Protein AF-A0A147B7Q8-F1 (afdb_monomer_lite)

Organism: NCBI:txid360319

Radius of gyration: 16.39 Å; chains: 1; bounding box: 40×35×38 Å

Foldseek 3Di:
DLLQLLVVLVVDPPDDPVVSVVSNVVSCLVVLLVVLLVLLVVCLCCVPPVVDDDDDDDPVCQFSVLLSVLSVCVVNPLLCQEPVNVVVSCCVSHVVSCNPLCQQLPPHSPDDPVPDDPSHHCRVVSSLVNVVVVCVVCVVSHPDDNVSSVVVRVCSNVPPDPD

Sequence (163 aa):
DSLSKLIEASSDTGVSVDKWLSRLESSGWLSHIKDVLTCACFVAQCLDQDEASVLVHGSEGVDSTLQVCSLAQVILDPDCRTVRGFEALIEQEWLQAGHPFGTRCFHGAFSPASMRTRDQSASFLVFLDCVYQIHQQFSCSFEFSEQFLILLFEHSYASSFGT

Secondary structure (DSSP, 8-state):
-HHHHHHHHHH-TTS-HHHHHHHHHHHTHHHHHHHHHHHHHHHHHHHHTS--------SSSSSHHHHHHHHHHHHH-SGGGSHHHHHHHHIIIIIITT--HHHHTTT-TT--GGG--TT---HHHHHHHHHHHHHHH-GGG-SS-HHHHHHHHHHHHSTTS--

Structure (mmCIF, N/CA/C/O backbone):
data_AF-A0A147B7Q8-F1
#
_entry.id   AF-A0A147B7Q8-F1
#
loop_
_atom_site.group_PDB
_atom_site.id
_atom_site.type_symbol
_atom_site.label_atom_id
_atom_site.label_alt_id
_atom_site.label_comp_id
_atom_site.label_asym_id
_atom_site.label_entity_id
_atom_site.label_seq_id
_atom_site.pdbx_PDB_ins_code
_atom_site.Cartn_x
_atom_site.Cartn_y
_atom_site.Cartn_z
_atom_site.occupancy
_atom_site.B_iso_or_equiv
_atom_site.auth_seq_id
_atom_site.auth_comp_id
_atom_site.auth_asym_id
_atom_site.auth_atom_id
_atom_site.pdbx_PDB_model_num
ATOM 1 N N . ASP A 1 1 ? 1.081 -4.935 -16.314 1.00 81.75 1 ASP A N 1
ATOM 2 C CA . ASP A 1 1 ? 1.249 -3.891 -17.345 1.00 81.75 1 ASP A CA 1
ATOM 3 C C . ASP A 1 1 ? 1.669 -2.549 -16.745 1.00 81.75 1 ASP A C 1
ATOM 5 O O . ASP A 1 1 ? 2.747 -2.076 -17.071 1.00 81.75 1 ASP A O 1
ATOM 9 N N . SER A 1 2 ? 0.900 -1.972 -15.809 1.00 91.62 2 SER A N 1
ATOM 10 C CA . SER A 1 2 ? 1.234 -0.675 -15.182 1.00 91.62 2 SER A CA 1
ATOM 11 C C . SER A 1 2 ? 2.648 -0.613 -14.573 1.00 91.62 2 SER A C 1
ATOM 13 O O . SER A 1 2 ? 3.467 0.194 -15.012 1.00 91.62 2 SER A O 1
ATOM 15 N N . LEU A 1 3 ? 2.987 -1.540 -13.664 1.00 90.25 3 LEU A N 1
ATOM 16 C CA . LEU A 1 3 ? 4.331 -1.633 -13.067 1.00 90.25 3 LEU A CA 1
ATOM 17 C C . LEU A 1 3 ? 5.442 -1.760 -14.124 1.00 90.25 3 LEU A C 1
ATOM 19 O O . LEU A 1 3 ? 6.526 -1.214 -13.977 1.00 90.25 3 LEU A O 1
ATOM 23 N N . SER A 1 4 ? 5.173 -2.478 -15.214 1.00 89.00 4 SER A N 1
ATOM 24 C CA . SER A 1 4 ? 6.129 -2.702 -16.303 1.00 89.00 4 SER A CA 1
ATOM 25 C C . SER A 1 4 ? 6.501 -1.396 -17.000 1.00 89.00 4 SER A C 1
ATOM 27 O O . SER A 1 4 ? 7.681 -1.109 -17.177 1.00 89.00 4 SER A O 1
ATOM 29 N N . LYS A 1 5 ? 5.483 -0.599 -17.338 1.00 91.94 5 LYS A N 1
ATOM 30 C CA . LYS A 1 5 ? 5.637 0.726 -17.945 1.00 91.94 5 LYS A CA 1
ATOM 31 C C . LYS A 1 5 ? 6.318 1.702 -16.992 1.00 91.94 5 LYS A C 1
ATOM 33 O O . LYS A 1 5 ? 7.139 2.496 -17.433 1.00 91.94 5 LYS A O 1
ATOM 38 N N . LEU A 1 6 ? 6.008 1.619 -15.695 1.00 93.12 6 LEU A N 1
ATOM 39 C CA . LEU A 1 6 ? 6.678 2.425 -14.676 1.00 93.12 6 LEU A CA 1
ATOM 40 C C . LEU A 1 6 ? 8.176 2.101 -14.608 1.00 93.12 6 LEU A C 1
ATOM 42 O O . LEU A 1 6 ? 8.993 3.012 -14.665 1.00 93.12 6 LEU A O 1
ATOM 46 N N . ILE A 1 7 ? 8.545 0.818 -14.544 1.00 90.81 7 ILE A N 1
ATOM 47 C CA . ILE A 1 7 ? 9.954 0.390 -14.522 1.00 90.81 7 ILE A CA 1
ATOM 48 C C . ILE A 1 7 ? 10.686 0.867 -15.783 1.00 90.81 7 ILE A C 1
ATOM 50 O O . ILE A 1 7 ? 11.798 1.384 -15.686 1.00 90.81 7 ILE A O 1
ATOM 54 N N . GLU A 1 8 ? 10.069 0.732 -16.959 1.00 89.62 8 GLU A N 1
ATOM 55 C CA . GLU A 1 8 ? 10.637 1.219 -18.222 1.00 89.62 8 GLU A CA 1
ATOM 56 C C . GLU A 1 8 ? 10.839 2.742 -18.205 1.00 89.62 8 GLU A C 1
ATOM 58 O O . GLU A 1 8 ? 11.905 3.229 -18.580 1.00 89.62 8 GLU A O 1
ATOM 63 N N . ALA A 1 9 ? 9.850 3.497 -17.715 1.00 91.25 9 ALA A N 1
ATOM 64 C CA . ALA A 1 9 ? 9.939 4.947 -17.582 1.00 91.25 9 ALA A CA 1
ATOM 65 C C . ALA A 1 9 ? 11.061 5.376 -16.622 1.00 91.25 9 ALA A C 1
ATOM 67 O O . ALA A 1 9 ? 11.779 6.326 -16.926 1.00 91.25 9 ALA A O 1
ATOM 68 N N . SER A 1 10 ? 11.229 4.667 -15.503 1.00 89.88 10 SER A N 1
ATOM 69 C CA . SER A 1 10 ? 12.250 4.951 -14.487 1.00 89.88 10 SER A CA 1
ATOM 70 C C . SER A 1 10 ? 13.664 4.521 -14.890 1.00 89.88 10 SER A C 1
ATOM 72 O O . SER A 1 10 ? 14.633 5.055 -14.358 1.00 89.88 10 SER A O 1
ATOM 74 N N . SER A 1 11 ? 13.803 3.570 -15.818 1.00 88.94 11 SER A N 1
ATOM 75 C CA . SER A 1 11 ? 15.112 3.066 -16.267 1.00 88.94 11 SER A CA 1
ATOM 76 C C . SER A 1 11 ? 15.760 3.936 -17.353 1.00 88.94 11 SER A C 1
ATOM 78 O O . SER A 1 11 ? 16.959 3.821 -17.601 1.00 88.94 11 SER A O 1
ATOM 80 N N . ASP A 1 12 ? 14.986 4.796 -18.021 1.00 87.94 12 ASP A N 1
ATOM 81 C CA . ASP A 1 12 ? 15.480 5.674 -19.084 1.00 87.94 12 ASP A CA 1
ATOM 82 C C . ASP A 1 12 ? 15.991 7.000 -18.501 1.00 87.94 12 ASP A C 1
ATOM 84 O O . ASP A 1 12 ? 15.224 7.914 -18.208 1.00 87.94 12 ASP A O 1
ATOM 88 N N . THR A 1 13 ? 17.307 7.114 -18.331 1.00 86.19 13 THR A N 1
ATOM 89 C CA . THR A 1 13 ? 17.956 8.304 -17.754 1.00 86.19 13 THR A CA 1
ATOM 90 C C . THR A 1 13 ? 18.218 9.419 -18.773 1.00 86.19 13 THR A C 1
ATOM 92 O O . THR A 1 13 ? 18.665 10.501 -18.393 1.00 86.19 13 THR A O 1
ATOM 95 N N . GLY A 1 14 ? 17.954 9.183 -20.064 1.00 89.81 14 GLY A N 1
ATOM 96 C CA . GLY A 1 14 ? 18.263 10.114 -21.156 1.00 89.81 14 GLY A CA 1
ATOM 97 C C . GLY A 1 14 ? 17.092 10.985 -21.618 1.00 89.81 14 GLY A C 1
ATOM 98 O O . GLY A 1 14 ? 17.238 11.738 -22.583 1.00 89.81 14 GLY A O 1
ATOM 99 N N . VAL A 1 15 ? 15.918 10.872 -20.991 1.00 92.19 15 VAL A N 1
ATOM 100 C CA . VAL A 1 15 ? 14.706 11.597 -21.405 1.00 92.19 15 VAL A CA 1
ATOM 101 C C . VAL A 1 15 ? 14.539 12.938 -20.699 1.00 92.19 15 VAL A C 1
ATOM 103 O O . VAL A 1 15 ? 14.970 13.135 -19.568 1.00 92.19 15 VAL A O 1
ATOM 106 N N . SER A 1 16 ? 13.869 13.875 -21.376 1.00 95.00 16 SER A N 1
ATOM 107 C CA . SER A 1 16 ? 13.433 15.123 -20.750 1.00 95.00 16 SER A CA 1
ATOM 108 C C . SER A 1 16 ? 12.392 14.864 -19.658 1.00 95.00 16 SER A C 1
ATOM 110 O O . SER A 1 16 ? 11.653 13.877 -19.712 1.00 95.00 16 SER A O 1
ATOM 112 N N . VAL A 1 17 ? 12.282 15.797 -18.709 1.00 93.75 17 VAL A N 1
ATOM 113 C CA . VAL A 1 17 ? 11.298 15.735 -17.615 1.00 93.75 17 VAL A CA 1
ATOM 114 C C . VAL A 1 17 ? 9.870 15.608 -18.150 1.00 93.75 17 VAL A C 1
ATOM 116 O O . VAL A 1 17 ? 9.134 14.748 -17.682 1.00 93.75 17 VAL A O 1
ATOM 119 N N . ASP A 1 18 ? 9.492 16.370 -19.181 1.00 95.75 18 ASP A N 1
ATOM 120 C CA . ASP A 1 18 ? 8.146 16.292 -19.775 1.00 95.75 18 ASP A CA 1
ATOM 121 C C . ASP A 1 18 ? 7.838 14.901 -20.339 1.00 95.75 18 ASP A C 1
ATOM 123 O O . ASP A 1 18 ? 6.740 14.366 -20.180 1.00 95.75 18 ASP A O 1
ATOM 127 N N . LYS A 1 19 ? 8.831 14.278 -20.983 1.00 95.06 19 LYS A N 1
ATOM 128 C CA . LYS A 1 19 ? 8.685 12.933 -21.539 1.00 95.06 19 LYS A CA 1
ATOM 129 C C . LYS A 1 19 ? 8.637 11.880 -20.434 1.00 95.06 19 LYS A C 1
ATOM 131 O O . LYS A 1 19 ? 7.878 10.922 -20.560 1.00 95.06 19 LYS A O 1
ATOM 136 N N . TRP A 1 20 ? 9.410 12.055 -19.363 1.00 95.25 20 TRP A N 1
ATOM 137 C CA . TRP A 1 20 ? 9.334 11.200 -18.179 1.00 95.25 20 TRP A CA 1
ATOM 138 C C . TRP A 1 20 ? 7.958 11.298 -17.504 1.00 95.25 20 TRP A C 1
ATOM 140 O O . TRP A 1 20 ? 7.326 10.267 -17.291 1.00 95.25 20 TRP A O 1
ATOM 150 N N . LEU A 1 21 ? 7.444 12.512 -17.272 1.00 96.00 21 LEU A N 1
ATOM 151 C CA . LEU A 1 21 ? 6.113 12.748 -16.699 1.00 96.00 21 LEU A CA 1
ATOM 152 C C . LEU A 1 21 ? 5.003 12.134 -17.558 1.00 96.00 21 LEU A C 1
ATOM 154 O O . LEU A 1 21 ? 4.135 11.442 -17.036 1.00 96.00 21 LEU A O 1
ATOM 158 N N . SER A 1 22 ? 5.066 12.314 -18.880 1.00 95.94 22 SER A N 1
ATOM 159 C CA . SER A 1 22 ? 4.105 11.703 -19.805 1.00 95.94 22 SER A CA 1
ATOM 160 C C . SER A 1 22 ? 4.146 10.172 -19.751 1.00 95.94 22 SER A C 1
ATOM 162 O O . SER A 1 22 ? 3.102 9.518 -19.759 1.00 95.94 22 SER A O 1
ATOM 164 N N . ARG A 1 23 ? 5.340 9.573 -19.646 1.00 95.81 23 ARG A N 1
ATOM 165 C CA . ARG A 1 23 ? 5.477 8.119 -19.481 1.00 95.81 23 ARG A CA 1
ATOM 166 C C . ARG A 1 23 ? 4.943 7.643 -18.133 1.00 95.81 23 ARG A C 1
ATOM 168 O O . ARG A 1 23 ? 4.231 6.639 -18.103 1.00 95.81 23 ARG A O 1
ATOM 175 N N . LEU A 1 24 ? 5.237 8.366 -17.054 1.00 95.50 24 LEU A N 1
ATOM 176 C CA . LEU A 1 24 ? 4.712 8.097 -15.717 1.00 95.50 24 LEU A CA 1
ATOM 177 C C . LEU A 1 24 ? 3.180 8.117 -15.719 1.00 95.50 24 LEU A C 1
ATOM 179 O O . LEU A 1 24 ? 2.563 7.159 -15.260 1.00 95.50 24 LEU A O 1
ATOM 183 N N . GLU A 1 25 ? 2.565 9.142 -16.304 1.00 96.50 25 GLU A N 1
ATOM 184 C CA . GLU A 1 25 ? 1.111 9.226 -16.466 1.00 96.50 25 GLU A CA 1
ATOM 185 C C . GLU A 1 25 ? 0.575 8.047 -17.295 1.00 96.50 25 GLU A C 1
ATOM 187 O O . GLU A 1 25 ? -0.339 7.344 -16.866 1.00 96.50 25 GLU A O 1
ATOM 192 N N . SER A 1 26 ? 1.210 7.744 -18.433 1.00 96.50 26 SER A N 1
ATOM 193 C CA . SER A 1 26 ? 0.806 6.636 -19.312 1.00 96.50 26 SER A CA 1
ATOM 194 C C . SER A 1 26 ? 0.943 5.245 -18.676 1.00 96.50 26 SER A C 1
ATOM 196 O O . SER A 1 26 ? 0.307 4.288 -19.129 1.00 96.50 26 SER A O 1
ATOM 198 N N . SER A 1 27 ? 1.762 5.110 -17.625 1.00 96.31 27 SER A N 1
ATOM 199 C CA . SER A 1 27 ? 1.866 3.870 -16.852 1.00 96.31 27 SER A CA 1
ATOM 200 C C . SER A 1 27 ? 0.586 3.582 -16.064 1.00 96.31 27 SER A C 1
ATOM 202 O O . SER A 1 27 ? 0.311 2.425 -15.748 1.00 96.31 27 SER A O 1
ATOM 204 N N . GLY A 1 28 ? -0.188 4.619 -15.726 1.00 97.38 28 GLY A N 1
ATOM 205 C CA . GLY A 1 28 ? -1.385 4.530 -14.894 1.00 97.38 28 GLY A CA 1
ATOM 206 C C . GLY A 1 28 ? -1.120 4.177 -13.427 1.00 97.38 28 GLY A C 1
ATOM 207 O O . GLY A 1 28 ? -2.082 4.000 -12.684 1.00 97.38 28 GLY A O 1
ATOM 208 N N . TRP A 1 29 ? 0.145 4.072 -12.996 1.00 97.38 29 TRP A N 1
ATOM 209 C CA . TRP A 1 29 ? 0.496 3.625 -11.643 1.00 97.38 29 TRP A CA 1
ATOM 210 C C . TRP A 1 29 ? -0.101 4.536 -10.570 1.00 97.38 29 TRP A C 1
ATOM 212 O O . TRP A 1 29 ? -0.862 4.081 -9.723 1.00 97.38 29 TRP A O 1
ATOM 222 N N . LEU A 1 30 ? 0.149 5.846 -10.668 1.00 97.69 30 LEU A N 1
ATOM 223 C CA . LEU A 1 30 ? -0.373 6.821 -9.705 1.00 97.69 30 LEU A CA 1
ATOM 224 C C . LEU A 1 30 ? -1.905 6.905 -9.710 1.00 97.69 30 LEU A C 1
ATOM 226 O O . LEU A 1 30 ? -2.500 7.179 -8.672 1.00 97.69 30 LEU A O 1
ATOM 230 N N . SER A 1 31 ? -2.555 6.632 -10.846 1.00 97.88 31 SER A N 1
ATOM 231 C CA . SER A 1 31 ? -4.016 6.517 -10.901 1.00 97.88 31 SER A CA 1
ATOM 232 C C . SER A 1 31 ? -4.505 5.331 -10.071 1.00 97.88 31 SER A C 1
ATOM 234 O O . SER A 1 31 ? -5.430 5.495 -9.287 1.00 97.88 31 SER A O 1
ATOM 236 N N . HIS A 1 32 ? -3.838 4.174 -10.158 1.00 97.12 32 HIS A N 1
ATOM 237 C CA . HIS A 1 32 ? -4.189 3.004 -9.345 1.00 97.12 32 HIS A CA 1
ATOM 238 C C . HIS A 1 32 ? -3.977 3.276 -7.850 1.00 97.12 32 HIS A C 1
ATOM 240 O O . HIS A 1 32 ? -4.855 2.965 -7.051 1.00 97.12 32 HIS A O 1
ATOM 246 N N . ILE A 1 33 ? -2.852 3.899 -7.476 1.00 98.44 33 ILE A N 1
ATOM 247 C CA . ILE A 1 33 ? -2.583 4.308 -6.086 1.00 98.44 33 ILE A CA 1
ATOM 248 C C . ILE A 1 33 ? -3.694 5.228 -5.570 1.00 98.44 33 ILE A C 1
ATOM 250 O O . ILE A 1 33 ? -4.259 4.994 -4.501 1.00 98.44 33 ILE A O 1
ATOM 254 N N . LYS A 1 34 ? -4.057 6.249 -6.355 1.00 98.50 34 LYS A N 1
ATOM 255 C CA . LYS A 1 34 ? -5.142 7.172 -6.015 1.00 98.50 34 LYS A CA 1
ATOM 256 C C . LYS A 1 34 ? -6.472 6.443 -5.828 1.00 98.50 34 LYS A C 1
ATOM 258 O O . LYS A 1 34 ? -7.173 6.731 -4.859 1.00 98.50 34 LYS A O 1
ATOM 263 N N . ASP A 1 35 ? -6.836 5.542 -6.734 1.00 98.38 35 ASP A N 1
ATOM 264 C CA . ASP A 1 35 ? -8.123 4.843 -6.687 1.00 98.38 35 ASP A CA 1
ATOM 265 C C . ASP A 1 35 ? -8.221 3.935 -5.451 1.00 98.38 35 ASP A C 1
ATOM 267 O O . ASP A 1 35 ? -9.231 3.958 -4.745 1.00 98.38 35 ASP A O 1
ATOM 271 N N . VAL A 1 36 ? -7.145 3.206 -5.130 1.00 98.44 36 VAL A N 1
ATOM 272 C CA . VAL A 1 36 ? -7.068 2.350 -3.934 1.00 98.44 36 VAL A CA 1
ATOM 273 C C . VAL A 1 36 ? -7.160 3.181 -2.651 1.00 98.44 36 VAL A C 1
ATOM 275 O O . VAL A 1 36 ? -7.980 2.870 -1.786 1.00 98.44 36 VAL A O 1
ATOM 278 N N . LEU A 1 37 ? -6.391 4.271 -2.542 1.00 98.75 37 LEU A N 1
ATOM 279 C CA . LEU A 1 37 ? -6.462 5.183 -1.393 1.00 98.75 37 LEU A CA 1
ATOM 280 C C . LEU A 1 37 ? -7.845 5.825 -1.253 1.00 98.75 37 LEU A C 1
ATOM 282 O O . LEU A 1 37 ? -8.371 5.912 -0.150 1.00 98.75 37 LEU A O 1
ATOM 286 N N . THR A 1 38 ? -8.462 6.239 -2.363 1.00 98.69 38 THR A N 1
ATOM 287 C CA . THR A 1 38 ? -9.810 6.831 -2.354 1.00 98.69 38 THR A CA 1
ATOM 288 C C . THR A 1 38 ? -10.831 5.838 -1.806 1.00 98.69 38 THR A C 1
ATOM 290 O O . THR A 1 38 ? -11.663 6.202 -0.977 1.00 98.69 38 THR A O 1
ATOM 293 N N . CYS A 1 39 ? -10.747 4.574 -2.228 1.00 98.56 39 CYS A N 1
ATOM 294 C CA . CYS A 1 39 ? -11.616 3.518 -1.724 1.00 98.56 39 CYS A CA 1
ATOM 295 C C . CYS A 1 39 ? -11.383 3.251 -0.228 1.00 98.56 39 CYS A C 1
ATOM 297 O O . CYS A 1 39 ? -12.346 3.204 0.532 1.00 98.56 39 CYS A O 1
ATOM 299 N N . ALA A 1 40 ? -10.126 3.157 0.216 1.00 98.75 40 ALA A N 1
ATOM 300 C CA . ALA A 1 40 ? -9.795 2.968 1.628 1.00 98.75 40 ALA A CA 1
ATOM 301 C C . ALA A 1 40 ? -10.279 4.129 2.512 1.00 98.75 40 ALA A C 1
ATOM 303 O O . ALA A 1 40 ? -10.867 3.891 3.563 1.00 98.75 40 ALA A O 1
ATOM 304 N N . CYS A 1 41 ? -10.108 5.377 2.064 1.00 98.56 41 CYS A N 1
ATOM 305 C CA . CYS A 1 41 ? -10.631 6.557 2.754 1.00 98.56 41 CYS A CA 1
ATOM 306 C C . CYS A 1 41 ? -12.159 6.536 2.849 1.00 98.56 41 CYS A C 1
ATOM 308 O O . CYS A 1 41 ? -12.705 6.888 3.889 1.00 98.56 41 CYS A O 1
ATOM 310 N N . PHE A 1 42 ? -12.849 6.106 1.789 1.00 98.56 42 PHE A N 1
ATOM 311 C CA . PHE A 1 42 ? -14.302 5.961 1.812 1.00 98.56 42 PHE A CA 1
ATOM 312 C C . PHE A 1 42 ? -14.748 4.908 2.837 1.00 98.56 42 PHE A C 1
ATOM 314 O O . PHE A 1 42 ? -15.635 5.177 3.641 1.00 98.56 42 PHE A O 1
ATOM 321 N N . VAL A 1 43 ? -14.091 3.742 2.871 1.00 98.75 43 VAL A N 1
ATOM 322 C CA . VAL A 1 43 ? -14.364 2.707 3.885 1.00 98.75 43 VAL A CA 1
ATOM 323 C C . VAL A 1 43 ? -14.108 3.243 5.294 1.00 98.75 43 VAL A C 1
ATOM 325 O O . VAL A 1 43 ? -14.951 3.072 6.171 1.00 98.75 43 VAL A O 1
ATOM 328 N N . ALA A 1 44 ? -12.982 3.928 5.504 1.00 98.56 44 ALA A N 1
ATOM 329 C CA . ALA A 1 44 ? -12.645 4.517 6.793 1.00 98.56 44 ALA A CA 1
ATOM 330 C C . ALA A 1 44 ? -13.685 5.556 7.245 1.00 98.56 44 ALA A C 1
ATOM 332 O O . ALA A 1 44 ? -14.090 5.554 8.403 1.00 98.56 44 ALA A O 1
ATOM 333 N N . GLN A 1 45 ? -14.171 6.392 6.322 1.00 98.44 45 GLN A N 1
ATOM 334 C CA . GLN A 1 45 ? -15.215 7.376 6.598 1.00 98.44 45 GLN A CA 1
ATOM 335 C C . GLN A 1 45 ? -16.536 6.718 7.012 1.00 98.44 45 GLN A C 1
ATOM 337 O O . GLN A 1 45 ? -17.135 7.141 7.998 1.00 98.44 45 GLN A O 1
ATOM 342 N N . CYS A 1 46 ? -16.972 5.672 6.307 1.00 98.62 46 CYS A N 1
ATOM 343 C CA . CYS A 1 46 ? -18.196 4.960 6.671 1.00 98.62 46 CYS A CA 1
ATOM 344 C C . CYS A 1 46 ? -18.112 4.321 8.067 1.00 98.62 46 CYS A C 1
ATOM 346 O O . CYS A 1 46 ? -19.107 4.288 8.787 1.00 98.62 46 CYS A O 1
ATOM 348 N N . LEU A 1 47 ? -16.933 3.827 8.455 1.00 98.38 47 LEU A N 1
ATOM 349 C CA . LEU A 1 47 ? -16.716 3.219 9.769 1.00 98.38 47 LEU A CA 1
ATOM 350 C C . LEU A 1 47 ? -16.673 4.262 10.898 1.00 98.38 47 LEU A C 1
ATOM 352 O O . LEU A 1 47 ? -17.296 4.048 11.933 1.00 98.38 47 LEU A O 1
ATOM 356 N N . ASP A 1 48 ? -15.945 5.366 10.706 1.00 97.88 48 ASP A N 1
ATOM 357 C CA . ASP A 1 48 ? -15.679 6.366 11.754 1.00 97.88 48 ASP A CA 1
ATOM 358 C C . ASP A 1 48 ? -16.772 7.438 11.874 1.00 97.88 48 ASP A C 1
ATOM 360 O O . ASP A 1 48 ? -17.129 7.840 12.978 1.00 97.88 48 ASP A O 1
ATOM 364 N N . GLN A 1 49 ? -17.325 7.903 10.749 1.00 97.19 49 GLN A N 1
ATOM 365 C CA . GLN A 1 49 ? -18.284 9.018 10.726 1.00 97.19 49 GLN A CA 1
ATOM 366 C C . GLN A 1 49 ? -19.732 8.557 10.599 1.00 97.19 49 GLN A C 1
ATOM 368 O O . GLN A 1 49 ? -20.607 9.106 11.266 1.00 97.19 49 GLN A O 1
ATOM 373 N N . ASP A 1 50 ? -19.988 7.569 9.739 1.00 97.44 50 ASP A N 1
ATOM 374 C CA . ASP A 1 50 ? -21.353 7.091 9.483 1.00 97.44 50 ASP A CA 1
ATOM 375 C C . ASP A 1 50 ? -21.774 5.968 10.449 1.00 97.44 50 ASP A C 1
ATOM 377 O O . ASP A 1 50 ? -22.923 5.525 10.406 1.00 97.44 50 ASP A O 1
ATOM 381 N N . GLU A 1 51 ? -20.850 5.497 11.300 1.00 96.06 51 GLU A N 1
ATOM 382 C CA . GLU A 1 51 ? -21.030 4.376 12.236 1.00 96.06 51 GLU A CA 1
ATOM 383 C C . GLU A 1 51 ? -21.607 3.115 11.554 1.00 96.06 51 GLU A C 1
ATOM 385 O O . GLU A 1 51 ? -22.381 2.345 12.132 1.00 96.06 51 GLU A O 1
ATOM 390 N N . ALA A 1 52 ? -21.242 2.896 10.287 1.00 97.62 52 ALA A N 1
ATOM 391 C CA . ALA A 1 52 ? -21.799 1.849 9.443 1.00 97.62 52 ALA A CA 1
ATOM 392 C C . ALA A 1 52 ? -20.818 0.686 9.259 1.00 97.62 52 ALA A C 1
ATOM 394 O O . ALA A 1 52 ? -19.635 0.870 8.988 1.00 97.62 52 ALA A O 1
ATOM 395 N N . SER A 1 53 ? -21.325 -0.548 9.329 1.00 97.06 53 SER A N 1
ATOM 396 C CA . SER A 1 53 ? -20.543 -1.728 8.939 1.00 97.06 53 SER A CA 1
ATOM 397 C C . SER A 1 53 ? -20.391 -1.800 7.417 1.00 97.06 53 SER A C 1
ATOM 399 O O . SER A 1 53 ? -21.373 -1.664 6.686 1.00 97.06 53 SER A O 1
ATOM 401 N N . VAL A 1 54 ? -19.174 -2.074 6.942 1.00 98.06 54 VAL A N 1
ATOM 402 C CA . VAL A 1 54 ? -18.842 -2.128 5.510 1.00 98.06 54 VAL A CA 1
ATOM 403 C C . VAL A 1 54 ? -18.397 -3.536 5.118 1.00 98.06 54 VAL A C 1
ATOM 405 O O . VAL A 1 54 ? -17.530 -4.120 5.761 1.00 98.06 54 VAL A O 1
ATOM 408 N N . LEU A 1 55 ? -18.967 -4.074 4.035 1.00 97.31 55 LEU A N 1
ATOM 409 C CA . LEU A 1 55 ? -18.489 -5.298 3.389 1.00 97.31 55 LEU A CA 1
ATOM 410 C C . LEU A 1 55 ? -17.663 -4.928 2.154 1.00 97.31 55 LEU A C 1
ATOM 412 O O . LEU A 1 55 ? -18.203 -4.400 1.183 1.00 97.31 55 LEU A O 1
ATOM 416 N N . VAL A 1 56 ? -16.371 -5.247 2.176 1.00 97.31 56 VAL A N 1
ATOM 417 C CA . VAL A 1 56 ? -15.468 -5.068 1.033 1.00 97.31 56 VAL A CA 1
ATOM 418 C C . VAL A 1 56 ? -15.282 -6.413 0.339 1.00 97.31 56 VAL A C 1
ATOM 420 O O . VAL A 1 56 ? -14.959 -7.404 0.987 1.00 97.31 56 VAL A O 1
ATOM 423 N N . HIS A 1 57 ? -15.461 -6.466 -0.983 1.00 94.31 57 HIS A N 1
ATOM 424 C CA . HIS A 1 57 ? -15.170 -7.671 -1.756 1.00 94.31 57 HIS A CA 1
ATOM 425 C C . HIS A 1 57 ? -14.626 -7.336 -3.149 1.00 94.31 57 HIS A C 1
ATOM 427 O O . HIS A 1 57 ? -15.033 -6.372 -3.793 1.00 94.31 57 HIS A O 1
ATOM 433 N N . G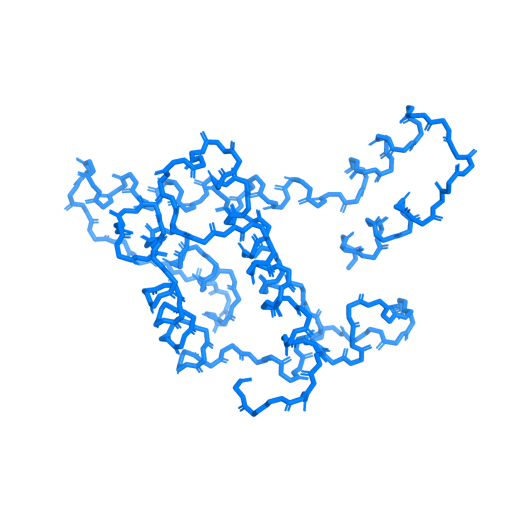LY A 1 58 ? -13.679 -8.150 -3.601 1.00 89.12 58 GLY A N 1
ATOM 434 C CA . GLY A 1 58 ? -13.189 -8.199 -4.971 1.00 89.12 58 GLY A CA 1
ATOM 435 C C . GLY A 1 58 ? -13.790 -9.404 -5.687 1.00 89.12 58 GLY A C 1
ATOM 436 O O . GLY A 1 58 ? -14.762 -9.995 -5.217 1.00 89.12 58 GLY A O 1
ATOM 437 N N . SER A 1 59 ? -13.197 -9.791 -6.812 1.00 88.38 59 SER A N 1
ATOM 438 C CA . SER A 1 59 ? -13.557 -11.023 -7.523 1.00 88.38 59 SER A CA 1
ATOM 439 C C . SER A 1 59 ? -13.228 -12.268 -6.694 1.00 88.38 59 SER A C 1
ATOM 441 O O . SER A 1 59 ? -14.119 -13.054 -6.406 1.00 88.38 59 SER A O 1
ATOM 443 N N . GLU A 1 60 ? -11.973 -12.390 -6.252 1.00 88.62 60 GLU A N 1
ATOM 444 C CA . GLU A 1 60 ? -11.488 -13.543 -5.470 1.00 88.62 60 GLU A CA 1
ATOM 445 C C . GLU A 1 60 ? -11.204 -13.202 -3.998 1.00 88.62 60 GLU A C 1
ATOM 447 O O . GLU A 1 60 ? -10.832 -14.069 -3.220 1.00 88.62 60 GLU A O 1
ATOM 452 N N . GLY A 1 61 ? -11.317 -11.930 -3.601 1.00 91.12 61 GLY A N 1
ATOM 453 C CA . GLY A 1 61 ? -11.084 -11.501 -2.214 1.00 91.12 61 GLY A CA 1
ATOM 454 C C . GLY A 1 61 ? -9.618 -11.462 -1.755 1.00 91.12 61 GLY A C 1
ATOM 455 O O . GLY A 1 61 ? -9.356 -11.023 -0.646 1.00 91.12 61 GLY A O 1
ATOM 456 N N . VAL A 1 62 ? -8.661 -11.863 -2.597 1.00 92.88 62 VAL A N 1
ATOM 457 C CA . VAL A 1 62 ? -7.242 -12.027 -2.209 1.00 92.88 62 VAL A CA 1
ATOM 458 C C . VAL A 1 62 ? -6.306 -10.913 -2.689 1.00 92.88 62 VAL A C 1
ATOM 460 O O . VAL A 1 62 ? -5.100 -11.008 -2.502 1.00 92.88 62 VAL A O 1
ATOM 463 N N . ASP A 1 63 ? -6.819 -9.876 -3.352 1.00 94.25 63 ASP A N 1
ATOM 464 C CA . ASP A 1 63 ? -6.008 -8.775 -3.894 1.00 94.25 63 ASP A CA 1
ATOM 465 C C . ASP A 1 63 ? -6.568 -7.413 -3.446 1.00 94.25 63 ASP A C 1
ATOM 467 O O . ASP A 1 63 ? -6.249 -6.938 -2.359 1.00 94.25 63 ASP A O 1
ATOM 471 N N . SER A 1 64 ? -7.442 -6.790 -4.244 1.00 95.19 64 SER A N 1
ATOM 472 C CA . SER A 1 64 ? -7.979 -5.447 -3.967 1.00 95.19 64 SER A CA 1
ATOM 473 C C . SER A 1 64 ? -8.750 -5.350 -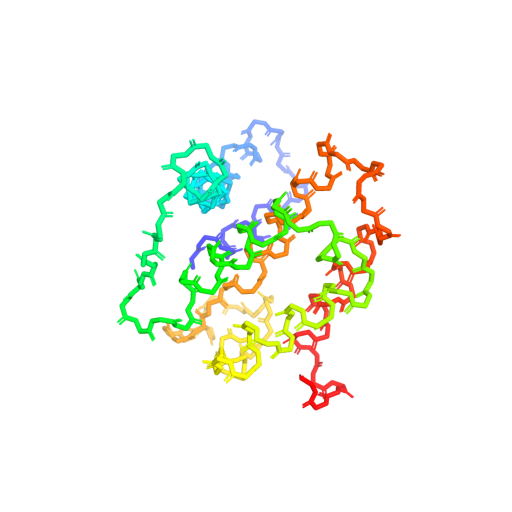2.651 1.00 95.19 64 SER A C 1
ATOM 475 O O . SER A 1 64 ? -8.728 -4.310 -2.000 1.00 95.19 64 SER A O 1
ATOM 477 N N . THR A 1 65 ? -9.396 -6.438 -2.231 1.00 97.19 65 THR A N 1
ATOM 478 C CA . THR A 1 65 ? -10.040 -6.534 -0.915 1.00 97.19 65 THR A CA 1
ATOM 479 C C . THR A 1 65 ? -9.032 -6.331 0.203 1.00 97.19 65 THR A C 1
ATOM 481 O O . THR A 1 65 ? -9.237 -5.458 1.037 1.00 97.19 65 THR A O 1
ATOM 484 N N . LEU A 1 66 ? -7.916 -7.064 0.172 1.00 97.88 66 LEU A N 1
ATOM 485 C CA . LEU A 1 66 ? -6.883 -6.991 1.205 1.00 97.88 66 LEU A CA 1
ATOM 486 C C . LEU A 1 66 ? -6.227 -5.608 1.234 1.00 97.88 66 LEU A C 1
ATOM 488 O O . LEU A 1 66 ? -6.002 -5.063 2.311 1.00 97.88 66 LEU A O 1
ATOM 492 N N . GLN A 1 67 ? -5.997 -4.998 0.063 1.00 98.06 67 GLN A N 1
ATOM 493 C CA . GLN A 1 67 ? -5.484 -3.626 -0.042 1.00 98.06 67 GLN A CA 1
ATOM 494 C C . GLN A 1 67 ? -6.386 -2.625 0.685 1.00 98.06 67 GLN A C 1
ATOM 496 O O . GLN A 1 67 ? -5.912 -1.865 1.527 1.00 98.06 67 GLN A O 1
ATOM 501 N N . VAL A 1 68 ? -7.682 -2.627 0.367 1.00 98.50 68 VAL A N 1
ATOM 502 C CA . VAL A 1 68 ? -8.645 -1.670 0.924 1.00 98.50 68 VAL A CA 1
ATOM 503 C C . VAL A 1 68 ? -8.870 -1.921 2.415 1.00 98.50 68 VAL A C 1
ATOM 505 O O . VAL A 1 68 ? -8.830 -0.968 3.190 1.00 98.50 68 VAL A O 1
ATOM 508 N N . CYS A 1 69 ? -9.039 -3.181 2.833 1.00 98.31 69 CYS A N 1
ATOM 509 C CA . CYS A 1 69 ? -9.203 -3.546 4.243 1.00 98.31 69 CYS A CA 1
ATOM 510 C C . CYS A 1 69 ? -7.977 -3.160 5.080 1.00 98.31 69 CYS A C 1
ATOM 512 O O . CYS A 1 69 ? -8.125 -2.537 6.130 1.00 98.31 69 CYS A O 1
ATOM 514 N N . SER A 1 70 ? -6.767 -3.464 4.598 1.00 98.62 70 SER A N 1
ATOM 515 C CA . SER A 1 70 ? -5.525 -3.131 5.307 1.00 98.62 70 SER A CA 1
ATOM 516 C C . SER A 1 70 ? -5.314 -1.620 5.400 1.00 98.62 70 SER A C 1
ATOM 518 O O . SER A 1 70 ? -4.940 -1.110 6.451 1.00 98.62 70 SER A O 1
ATOM 520 N N . LEU A 1 71 ? -5.573 -0.871 4.322 1.00 98.81 71 LEU A N 1
ATOM 521 C CA . LEU A 1 71 ? -5.409 0.586 4.331 1.00 98.81 71 LEU A CA 1
ATOM 522 C C . LEU A 1 71 ? -6.436 1.284 5.221 1.00 98.81 71 LEU A C 1
ATOM 524 O O . LEU A 1 71 ? -6.076 2.237 5.905 1.00 98.81 71 LEU A O 1
ATOM 528 N N . ALA A 1 72 ? -7.683 0.807 5.260 1.00 98.69 72 ALA A N 1
ATOM 529 C CA . ALA A 1 72 ? -8.676 1.323 6.198 1.00 98.69 72 ALA A CA 1
ATOM 530 C C . ALA A 1 72 ? -8.212 1.138 7.655 1.00 98.69 72 ALA A C 1
ATOM 532 O O . ALA A 1 72 ? -8.330 2.068 8.451 1.00 98.69 72 ALA A O 1
ATOM 533 N N . GLN A 1 73 ? -7.603 -0.010 7.983 1.00 98.62 73 GLN A N 1
ATOM 534 C CA . GLN A 1 73 ? -6.999 -0.250 9.299 1.00 98.62 73 GLN A CA 1
ATOM 535 C C . GLN A 1 73 ? -5.808 0.682 9.568 1.00 98.62 73 GLN A C 1
ATOM 537 O O . GLN A 1 73 ? -5.770 1.313 10.615 1.00 98.62 73 GLN A O 1
ATOM 542 N N . VAL A 1 74 ? -4.890 0.881 8.613 1.00 98.75 74 VAL A N 1
ATOM 543 C CA . VAL A 1 74 ? -3.778 1.849 8.760 1.00 98.75 74 VAL A CA 1
ATOM 544 C C . VAL A 1 74 ? -4.280 3.278 9.018 1.00 98.75 74 VAL A C 1
ATOM 546 O O . VAL A 1 74 ? -3.670 4.019 9.794 1.00 98.75 74 VAL A O 1
ATOM 549 N N . ILE A 1 75 ? -5.384 3.677 8.376 1.00 98.69 75 ILE A N 1
ATOM 550 C CA . ILE A 1 75 ? -6.000 5.000 8.551 1.00 98.69 75 ILE A CA 1
ATOM 551 C C . ILE A 1 75 ? -6.615 5.136 9.952 1.00 98.69 75 ILE A C 1
ATOM 553 O O . ILE A 1 75 ? -6.366 6.134 10.633 1.00 98.69 75 ILE A O 1
ATOM 557 N N . LEU A 1 76 ? -7.405 4.151 10.382 1.00 98.38 76 LEU A N 1
ATOM 558 C CA . LEU A 1 76 ? -8.232 4.242 11.588 1.00 98.38 76 LEU A CA 1
ATOM 559 C C . LEU A 1 76 ? -7.506 3.834 12.873 1.00 98.38 76 LEU A C 1
ATOM 561 O O . LEU A 1 76 ? -7.726 4.445 13.916 1.00 98.38 76 LEU A O 1
ATOM 565 N N . ASP A 1 77 ? -6.638 2.828 12.808 1.00 98.25 77 ASP A N 1
ATOM 566 C CA . ASP A 1 77 ? -5.999 2.217 13.970 1.00 98.25 77 ASP A CA 1
ATOM 567 C C . ASP A 1 77 ? -4.537 2.689 14.116 1.00 98.25 77 ASP A C 1
ATOM 569 O O . ASP A 1 77 ? -3.692 2.400 13.260 1.00 98.25 77 ASP A O 1
ATOM 573 N N . PRO A 1 78 ? -4.194 3.436 15.184 1.00 98.06 78 PRO A N 1
ATOM 574 C CA . PRO A 1 78 ? -2.815 3.818 15.473 1.00 98.06 78 PRO A CA 1
ATOM 575 C C . PRO A 1 78 ? -1.868 2.632 15.681 1.00 98.06 78 PRO A C 1
ATOM 577 O O . PRO A 1 78 ? -0.687 2.764 15.355 1.00 98.06 78 PRO A O 1
ATOM 580 N N . ASP A 1 79 ? -2.347 1.486 16.178 1.00 98.50 79 ASP A N 1
ATOM 581 C CA . ASP A 1 79 ? -1.486 0.323 16.412 1.00 98.50 79 ASP A CA 1
ATOM 582 C C . ASP A 1 79 ? -0.929 -0.200 15.084 1.00 98.50 79 ASP A C 1
ATOM 584 O O . ASP A 1 79 ? 0.267 -0.487 14.992 1.00 98.50 79 ASP A O 1
ATOM 588 N N . CYS A 1 80 ? -1.726 -0.174 14.010 1.00 98.56 80 CYS A N 1
ATOM 589 C CA . CYS A 1 80 ? -1.303 -0.508 12.645 1.00 98.56 80 CYS A CA 1
ATOM 590 C C . CYS A 1 80 ? -0.193 0.409 12.087 1.00 98.56 80 CYS A C 1
ATOM 592 O O . CYS A 1 80 ? 0.355 0.126 11.025 1.00 98.56 80 CYS A O 1
ATOM 594 N N . ARG A 1 81 ? 0.161 1.506 12.771 1.00 98.69 81 ARG A N 1
ATOM 595 C CA . ARG A 1 81 ? 1.251 2.427 12.389 1.00 98.69 81 ARG A CA 1
ATOM 596 C C . ARG A 1 81 ? 2.520 2.249 13.231 1.00 98.69 81 ARG A C 1
ATOM 598 O O . ARG A 1 81 ? 3.508 2.958 13.025 1.00 98.69 81 ARG A O 1
ATOM 605 N N . THR A 1 82 ? 2.508 1.282 14.146 1.00 98.69 82 THR A N 1
ATOM 606 C CA . THR A 1 82 ? 3.692 0.774 14.854 1.00 98.69 82 THR A CA 1
ATOM 607 C C . THR A 1 82 ? 4.374 -0.323 14.035 1.00 98.69 82 THR A C 1
ATOM 609 O O . THR A 1 82 ? 3.737 -0.941 13.184 1.00 98.69 82 THR A O 1
ATOM 612 N N . VAL A 1 83 ? 5.654 -0.611 14.290 1.00 98.44 83 VAL A N 1
ATOM 613 C CA . VAL A 1 83 ? 6.369 -1.713 13.611 1.00 98.44 83 VAL A CA 1
ATOM 614 C C . VAL A 1 83 ? 5.632 -3.033 13.844 1.00 98.44 83 VAL A C 1
ATOM 616 O O . VAL A 1 83 ? 5.279 -3.731 12.898 1.00 98.44 83 VAL A O 1
ATOM 619 N N . ARG A 1 84 ? 5.330 -3.339 15.111 1.00 98.50 84 ARG A N 1
ATOM 620 C CA . ARG A 1 84 ? 4.687 -4.602 15.497 1.00 98.50 84 ARG A CA 1
ATOM 621 C C . ARG A 1 84 ? 3.248 -4.706 15.014 1.00 98.50 84 ARG A C 1
ATOM 623 O O . ARG A 1 84 ? 2.821 -5.786 14.621 1.00 98.50 84 ARG A O 1
ATOM 630 N N . GLY A 1 85 ? 2.490 -3.615 15.072 1.00 98.69 85 GLY A N 1
ATOM 631 C CA . GLY A 1 85 ? 1.108 -3.630 14.607 1.00 98.69 85 GLY A CA 1
ATOM 632 C C . GLY A 1 85 ? 1.015 -3.715 13.088 1.00 98.69 85 GLY A C 1
ATOM 633 O O . GLY A 1 85 ? 0.147 -4.418 12.587 1.00 98.69 85 GLY A O 1
ATOM 634 N N . PHE A 1 86 ? 1.947 -3.112 12.344 1.00 98.69 86 PHE A N 1
ATOM 635 C CA . PHE A 1 86 ? 2.004 -3.288 10.892 1.00 98.69 86 PHE A CA 1
ATOM 636 C C . PHE A 1 86 ? 2.429 -4.710 10.489 1.00 98.69 86 PHE A C 1
ATOM 638 O O . PHE A 1 86 ? 1.857 -5.278 9.562 1.00 98.69 86 PHE A O 1
ATOM 645 N N . GLU A 1 87 ? 3.376 -5.324 11.207 1.00 98.38 87 GLU A N 1
ATOM 646 C CA . GLU A 1 87 ? 3.709 -6.750 11.044 1.00 98.38 87 GLU A CA 1
ATOM 647 C C . GLU A 1 87 ? 2.489 -7.646 11.314 1.00 98.38 87 GLU A C 1
ATOM 649 O O . GLU A 1 87 ? 2.178 -8.523 10.508 1.00 98.38 87 GLU A O 1
ATOM 654 N N . ALA A 1 88 ? 1.760 -7.395 12.407 1.00 98.44 88 ALA A N 1
ATOM 655 C CA . ALA A 1 88 ? 0.546 -8.135 12.747 1.00 98.44 88 ALA A CA 1
ATOM 656 C C . ALA A 1 88 ? -0.565 -7.951 11.699 1.00 98.44 88 ALA A C 1
ATOM 658 O O . ALA A 1 88 ? -1.242 -8.918 11.350 1.00 98.44 88 ALA A O 1
ATOM 659 N N . LEU A 1 89 ? -0.717 -6.737 11.159 1.00 98.56 89 LEU A N 1
ATOM 660 C CA . LEU A 1 89 ? -1.646 -6.443 10.070 1.00 98.56 89 LEU A CA 1
ATOM 661 C C . LEU A 1 89 ? -1.312 -7.266 8.820 1.00 98.56 89 LEU A C 1
ATOM 663 O O . LEU A 1 89 ? -2.208 -7.860 8.228 1.00 98.56 89 LEU A O 1
ATOM 667 N N . ILE A 1 90 ? -0.036 -7.335 8.423 1.00 98.31 90 ILE A N 1
ATOM 668 C CA . ILE A 1 90 ? 0.394 -8.134 7.265 1.00 98.31 90 ILE A CA 1
ATOM 669 C C . ILE A 1 90 ? 0.144 -9.626 7.510 1.00 98.31 90 ILE A C 1
ATOM 671 O O . ILE A 1 90 ? -0.417 -10.307 6.651 1.00 98.31 90 ILE A O 1
ATOM 675 N N . GLU A 1 91 ? 0.518 -10.131 8.683 1.00 97.38 91 GLU A N 1
ATOM 676 C CA . GLU A 1 91 ? 0.302 -11.528 9.061 1.00 97.38 91 GLU A CA 1
ATOM 677 C C . GLU A 1 91 ? -1.185 -11.909 8.973 1.00 97.38 91 GLU A C 1
ATOM 679 O O . GLU A 1 91 ? -1.539 -12.914 8.356 1.00 97.38 91 GLU A O 1
ATOM 684 N N . GLN A 1 92 ? -2.072 -11.083 9.529 1.00 97.00 92 GLN A N 1
ATOM 685 C CA . GLN A 1 92 ? -3.509 -11.341 9.521 1.00 97.00 92 GLN A CA 1
ATOM 686 C C . GLN A 1 92 ? -4.130 -11.155 8.126 1.00 97.00 92 GLN A C 1
ATOM 688 O O . GLN A 1 92 ? -4.770 -12.065 7.598 1.00 97.00 92 GLN A O 1
ATOM 693 N N . GLU A 1 93 ? -3.969 -9.975 7.526 1.00 96.75 93 GLU A N 1
ATOM 694 C CA . GLU A 1 93 ? -4.720 -9.583 6.327 1.00 96.75 93 GLU A CA 1
ATOM 695 C C . GLU A 1 93 ? -4.116 -10.121 5.037 1.00 96.75 93 GLU A C 1
ATOM 697 O O . GLU A 1 93 ? -4.830 -10.251 4.052 1.00 96.75 93 GLU A O 1
ATOM 702 N N . TRP A 1 94 ? -2.821 -10.430 5.001 1.00 97.12 94 TRP A N 1
ATOM 703 C CA . TRP A 1 94 ? -2.167 -10.882 3.773 1.00 97.12 94 TRP A CA 1
ATOM 704 C C . TRP A 1 94 ? -1.806 -12.358 3.834 1.00 97.12 94 TRP A C 1
ATOM 706 O O . TRP A 1 94 ? -2.117 -13.093 2.897 1.00 97.12 94 TRP A O 1
ATOM 716 N N 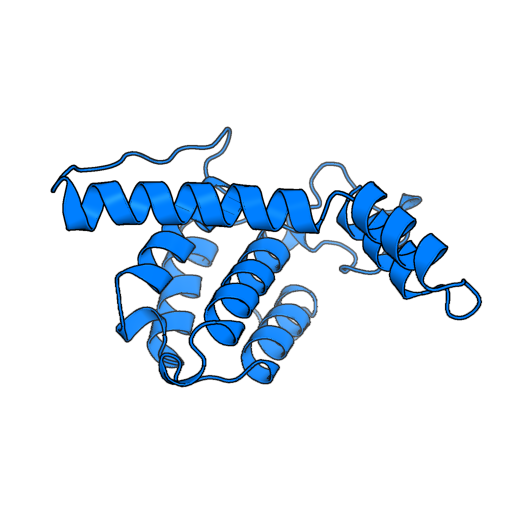. LEU A 1 95 ? -1.191 -12.817 4.925 1.00 95.50 95 LEU A N 1
ATOM 717 C CA . LEU A 1 95 ? -0.724 -14.202 5.022 1.00 95.50 95 LEU A CA 1
ATOM 718 C C . LEU A 1 95 ? -1.862 -15.156 5.394 1.00 95.50 95 LEU A C 1
ATOM 720 O O . LEU A 1 95 ? -2.161 -16.083 4.639 1.00 95.50 95 LEU A O 1
ATOM 724 N N . GLN A 1 96 ? -2.561 -14.904 6.502 1.00 94.94 96 GLN A N 1
ATOM 725 C CA . GLN A 1 96 ? -3.652 -15.771 6.962 1.00 94.94 96 GLN A CA 1
ATOM 726 C C . GLN A 1 96 ? -4.882 -15.715 6.047 1.00 94.94 96 GLN A C 1
ATOM 728 O O . GLN A 1 96 ? -5.539 -16.737 5.847 1.00 94.94 96 GLN A O 1
ATOM 733 N N . ALA A 1 97 ? -5.162 -14.558 5.436 1.00 92.00 97 ALA A N 1
ATOM 734 C CA . ALA A 1 97 ? -6.216 -14.423 4.428 1.00 92.00 97 ALA A CA 1
ATOM 735 C C . ALA A 1 97 ? -5.871 -15.091 3.079 1.00 92.00 97 ALA A C 1
ATOM 737 O O . ALA A 1 97 ? -6.742 -15.230 2.218 1.00 92.00 97 ALA A O 1
ATOM 738 N N . GLY A 1 98 ? -4.621 -15.532 2.888 1.00 93.31 98 GLY A N 1
ATOM 739 C CA . GLY A 1 98 ? -4.213 -16.347 1.747 1.00 93.31 98 GLY A CA 1
ATOM 740 C C . GLY A 1 98 ? -3.847 -15.564 0.486 1.00 93.31 98 GLY A C 1
ATOM 741 O O . GLY A 1 98 ? -4.061 -16.074 -0.618 1.00 93.31 98 GLY A O 1
ATOM 742 N N . HIS A 1 99 ? -3.282 -14.356 0.607 1.00 95.19 99 HIS A N 1
ATOM 743 C CA . HIS A 1 99 ? -2.689 -13.670 -0.543 1.00 95.19 99 HIS A CA 1
ATOM 744 C C . HIS A 1 99 ? -1.626 -14.577 -1.193 1.00 95.19 99 HIS A C 1
ATOM 746 O O . HIS A 1 99 ? -0.676 -14.992 -0.524 1.00 95.19 99 HIS A O 1
ATOM 752 N N . PRO A 1 100 ? -1.731 -14.908 -2.494 1.00 93.25 100 PRO A N 1
ATOM 753 C CA . PRO A 1 100 ? -0.871 -15.918 -3.101 1.00 93.25 100 PRO A CA 1
ATOM 754 C C . PRO A 1 100 ? 0.496 -15.338 -3.505 1.00 93.25 100 PRO A C 1
ATOM 756 O O . PRO A 1 100 ? 0.834 -15.324 -4.693 1.00 93.25 100 PRO A O 1
ATOM 759 N N . PHE A 1 101 ? 1.303 -14.894 -2.531 1.00 92.69 101 PHE A N 1
ATOM 760 C CA . PHE A 1 101 ? 2.625 -14.275 -2.731 1.00 92.69 101 PHE A CA 1
ATOM 761 C C . PHE A 1 101 ? 3.505 -15.057 -3.710 1.00 92.69 101 PHE A C 1
ATOM 763 O O . PHE A 1 101 ? 4.026 -14.485 -4.663 1.00 92.69 101 PHE A O 1
ATOM 770 N N . GLY A 1 102 ? 3.595 -16.383 -3.563 1.00 89.19 102 GLY A N 1
ATOM 771 C CA . GLY A 1 102 ? 4.409 -17.219 -4.453 1.00 89.19 102 GLY A CA 1
ATOM 772 C C . GLY A 1 102 ? 3.992 -17.160 -5.929 1.00 89.19 102 GLY A C 1
ATOM 773 O O . GLY A 1 102 ? 4.840 -17.285 -6.808 1.00 89.19 102 GLY A O 1
ATOM 774 N N . THR A 1 103 ? 2.706 -16.927 -6.213 1.00 89.44 103 THR A N 1
ATOM 775 C CA . THR A 1 103 ? 2.198 -16.751 -7.584 1.00 89.44 103 THR A CA 1
ATOM 776 C C . THR A 1 103 ? 2.292 -15.291 -8.033 1.00 89.44 103 THR A C 1
ATOM 778 O O . THR A 1 103 ? 2.694 -15.031 -9.169 1.00 89.44 103 THR A O 1
ATOM 781 N N . ARG A 1 104 ? 1.964 -14.331 -7.151 1.00 89.94 104 ARG A N 1
ATOM 782 C CA . ARG A 1 104 ? 1.966 -12.892 -7.472 1.00 89.94 104 ARG A CA 1
ATOM 783 C C . ARG A 1 104 ? 3.373 -12.342 -7.697 1.00 89.94 104 ARG A C 1
ATOM 785 O O . ARG A 1 104 ? 3.579 -11.602 -8.656 1.00 89.94 104 ARG A O 1
ATOM 792 N N . CYS A 1 105 ? 4.327 -12.764 -6.872 1.00 86.12 105 CYS A N 1
ATOM 793 C CA . CYS A 1 105 ? 5.719 -12.311 -6.865 1.00 86.12 105 CYS A CA 1
ATOM 794 C C . CYS A 1 105 ? 6.660 -13.196 -7.706 1.00 86.12 105 CYS A C 1
ATOM 796 O O . CYS A 1 105 ? 7.878 -12.992 -7.705 1.00 86.12 105 CYS A O 1
ATOM 798 N N . PHE A 1 106 ? 6.123 -14.192 -8.423 1.00 79.38 106 PHE A N 1
ATOM 799 C CA . PHE A 1 106 ? 6.918 -15.150 -9.190 1.00 79.38 106 PHE A CA 1
ATOM 800 C C . PHE A 1 106 ? 7.826 -14.450 -10.217 1.00 79.38 106 PHE A C 1
ATOM 802 O O . PHE A 1 106 ? 7.400 -13.531 -10.908 1.00 79.38 106 PHE A O 1
ATOM 809 N N . HIS A 1 107 ? 9.078 -14.902 -10.330 1.00 72.69 107 HIS A N 1
ATOM 810 C CA . HIS A 1 107 ? 10.149 -14.300 -11.141 1.00 72.69 107 HIS A CA 1
ATOM 811 C C . HIS A 1 107 ? 10.614 -12.878 -10.750 1.00 72.69 107 HIS A C 1
ATOM 813 O O . HIS A 1 107 ? 11.476 -12.327 -11.435 1.00 72.69 107 HIS A O 1
ATOM 819 N N . GLY A 1 108 ? 10.145 -12.284 -9.649 1.00 72.88 108 GLY A N 1
ATOM 820 C CA . GLY A 1 108 ? 10.643 -10.978 -9.201 1.00 72.88 108 GLY A CA 1
ATOM 821 C C . GLY A 1 108 ? 9.989 -9.779 -9.905 1.00 72.88 108 GLY A C 1
ATOM 822 O O . GLY A 1 108 ? 9.601 -9.846 -11.072 1.00 72.88 108 GLY A O 1
ATOM 823 N N . ALA A 1 109 ? 9.929 -8.634 -9.217 1.00 72.25 109 ALA A N 1
ATOM 824 C CA . ALA A 1 109 ? 9.284 -7.408 -9.711 1.00 72.25 109 ALA A CA 1
ATOM 825 C C . ALA A 1 109 ? 9.864 -6.882 -11.044 1.00 72.25 109 ALA A C 1
ATOM 827 O O . ALA A 1 109 ? 9.152 -6.277 -11.852 1.00 72.25 109 ALA A O 1
ATOM 828 N N . PHE A 1 110 ? 11.152 -7.144 -11.291 1.00 75.62 110 PHE A N 1
ATOM 829 C CA . PHE A 1 110 ? 11.912 -6.641 -12.440 1.00 75.62 110 PHE A CA 1
ATOM 830 C C . PHE A 1 110 ? 12.004 -7.625 -13.609 1.00 75.62 110 PHE A C 1
ATOM 832 O O . PHE A 1 110 ? 12.749 -7.382 -14.559 1.00 75.62 110 PHE A O 1
ATOM 839 N N . SER A 1 111 ? 11.257 -8.730 -13.569 1.00 76.31 111 SER A N 1
ATOM 840 C CA . SER A 1 111 ? 11.289 -9.690 -14.667 1.00 76.31 111 SER A CA 1
ATOM 841 C C . SER A 1 111 ? 10.800 -9.093 -15.993 1.00 76.31 111 SER A C 1
ATOM 843 O O . SER A 1 111 ? 9.872 -8.268 -16.004 1.00 76.31 111 SER A O 1
ATOM 845 N N . PRO A 1 112 ? 11.387 -9.519 -17.134 1.00 73.56 112 PRO A N 1
ATOM 846 C CA . PRO A 1 112 ? 10.962 -9.072 -18.453 1.00 73.56 112 PRO A CA 1
ATOM 847 C C . PRO A 1 112 ? 9.462 -9.279 -18.643 1.00 73.56 112 PRO A C 1
ATOM 849 O O . PRO A 1 112 ? 8.898 -10.280 -18.201 1.00 73.56 112 PRO A O 1
ATOM 852 N N . ALA A 1 113 ? 8.805 -8.365 -19.363 1.00 73.31 113 ALA A N 1
ATOM 853 C CA . ALA A 1 113 ? 7.371 -8.484 -19.632 1.00 73.31 113 ALA A CA 1
ATOM 854 C C . ALA A 1 113 ? 6.993 -9.817 -20.305 1.00 73.31 113 ALA A C 1
ATOM 856 O O . ALA A 1 113 ? 5.908 -10.328 -20.055 1.00 73.31 113 ALA A O 1
ATOM 857 N N . SER A 1 114 ? 7.907 -10.411 -21.078 1.00 75.88 114 SER A N 1
ATOM 858 C CA . SER A 1 114 ? 7.734 -11.719 -21.717 1.00 75.88 114 SER A CA 1
ATOM 859 C C . SER A 1 114 ? 7.675 -12.906 -20.748 1.00 75.88 114 SER A C 1
ATOM 861 O O . SER A 1 114 ? 7.168 -13.955 -21.131 1.00 75.88 114 SER A O 1
ATOM 863 N N . MET A 1 115 ? 8.193 -12.771 -19.522 1.00 75.75 115 MET A N 1
ATOM 864 C CA . MET A 1 115 ? 8.194 -13.825 -18.494 1.00 75.75 115 MET A CA 1
ATOM 865 C C . MET A 1 115 ? 7.047 -13.675 -17.483 1.00 75.75 115 MET A C 1
ATOM 867 O O . MET A 1 115 ? 6.869 -14.527 -16.609 1.00 75.75 115 MET A O 1
ATOM 871 N N . ARG A 1 116 ? 6.254 -12.600 -17.590 1.00 74.38 116 ARG A N 1
ATOM 872 C CA . ARG A 1 116 ? 5.125 -12.355 -16.693 1.00 74.38 116 ARG A CA 1
ATOM 873 C C . ARG A 1 116 ? 3.917 -13.193 -17.090 1.00 74.38 116 ARG A C 1
ATOM 875 O O . ARG A 1 116 ? 3.466 -13.165 -18.233 1.00 74.38 116 ARG A O 1
ATOM 882 N N . THR A 1 117 ? 3.379 -13.925 -16.124 1.00 79.31 117 THR A N 1
ATOM 883 C CA . THR A 1 117 ? 2.124 -14.669 -16.261 1.00 79.31 117 THR A CA 1
ATOM 884 C C . THR A 1 117 ? 0.938 -13.773 -15.907 1.00 79.31 117 THR A C 1
ATOM 886 O O . THR A 1 117 ? 1.101 -12.730 -15.277 1.00 79.31 117 THR A O 1
ATOM 889 N N . ARG A 1 118 ? -0.279 -14.174 -16.303 1.00 78.19 118 ARG A N 1
ATOM 890 C CA . ARG A 1 118 ? -1.512 -13.449 -15.933 1.00 78.19 118 ARG A CA 1
ATOM 891 C C . ARG A 1 118 ? -1.762 -13.430 -14.427 1.00 78.19 118 ARG A C 1
ATOM 893 O O . ARG A 1 118 ? -2.440 -12.533 -13.945 1.00 78.19 118 ARG A O 1
ATOM 900 N N . ASP A 1 119 ? -1.192 -14.394 -13.717 1.00 82.25 119 ASP A N 1
ATOM 901 C CA . ASP A 1 119 ? -1.365 -14.543 -12.279 1.00 82.25 119 ASP A CA 1
ATOM 902 C C . ASP A 1 119 ? -0.348 -13.727 -11.469 1.00 82.25 119 ASP A C 1
ATOM 904 O O . ASP A 1 119 ? -0.475 -13.659 -10.250 1.00 82.25 119 ASP A O 1
ATOM 908 N N . GLN A 1 120 ? 0.639 -13.091 -12.113 1.00 86.62 120 GLN A N 1
ATOM 909 C CA . GLN A 1 120 ? 1.533 -12.144 -11.446 1.00 86.62 120 GLN A CA 1
ATOM 910 C C . GLN A 1 120 ? 0.844 -10.788 -11.282 1.00 86.62 120 GLN A C 1
ATOM 912 O O . GLN A 1 120 ? 0.298 -10.228 -12.237 1.00 86.62 120 GLN A O 1
ATOM 917 N N . SER A 1 121 ? 0.916 -10.223 -10.080 1.00 87.69 121 SER A N 1
ATOM 918 C CA . SER A 1 121 ? 0.360 -8.908 -9.775 1.00 87.69 121 SER A CA 1
ATOM 919 C C . SER A 1 121 ? 1.246 -8.169 -8.779 1.00 87.69 121 SER A C 1
ATOM 921 O O . SER A 1 121 ? 1.945 -8.765 -7.968 1.00 87.69 121 SER A O 1
ATOM 923 N N . ALA A 1 122 ? 1.200 -6.841 -8.833 1.00 91.88 122 ALA A N 1
ATOM 924 C CA . ALA A 1 122 ? 1.923 -5.975 -7.910 1.00 91.88 122 ALA A CA 1
ATOM 925 C C . ALA A 1 122 ? 1.053 -5.585 -6.700 1.00 91.88 122 ALA A C 1
ATOM 927 O O . ALA A 1 122 ? 1.205 -4.484 -6.182 1.00 91.88 122 ALA A O 1
ATOM 928 N N . SER A 1 123 ? 0.105 -6.436 -6.284 1.00 93.94 123 SER A N 1
ATOM 929 C CA . SER A 1 123 ? -0.927 -6.074 -5.299 1.00 93.94 123 SER A CA 1
ATOM 930 C C . SER A 1 123 ? -0.323 -5.625 -3.967 1.00 93.94 123 SER A C 1
ATOM 932 O O . SER A 1 123 ? -0.675 -4.558 -3.463 1.00 93.94 123 SER A O 1
ATOM 934 N N . PHE A 1 124 ? 0.627 -6.395 -3.430 1.00 96.25 124 PHE A N 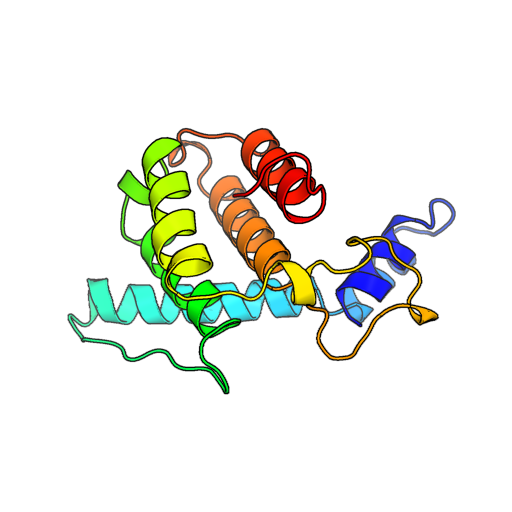1
ATOM 935 C CA . PHE A 1 124 ? 1.307 -6.039 -2.186 1.00 96.25 124 PHE A CA 1
ATOM 936 C C . PHE A 1 124 ? 2.172 -4.780 -2.336 1.00 96.25 124 PHE A C 1
ATOM 938 O O . PHE A 1 124 ? 2.139 -3.905 -1.481 1.00 96.25 124 PHE A O 1
ATOM 945 N N . LEU A 1 125 ? 2.865 -4.612 -3.468 1.00 96.19 125 LEU A N 1
ATOM 946 C CA . LEU A 1 125 ? 3.634 -3.391 -3.741 1.00 96.19 125 LEU A CA 1
ATOM 947 C C . LEU A 1 125 ? 2.733 -2.147 -3.811 1.00 96.19 125 LEU A C 1
ATOM 949 O O . LEU A 1 125 ? 3.088 -1.108 -3.268 1.00 96.19 125 LEU A O 1
ATOM 953 N N . VAL A 1 126 ? 1.561 -2.249 -4.441 1.00 97.50 126 VAL A N 1
ATOM 954 C CA . VAL A 1 126 ? 0.568 -1.163 -4.469 1.00 97.50 126 VAL A CA 1
ATOM 955 C C . VAL A 1 126 ? 0.115 -0.806 -3.053 1.00 97.50 126 VAL A C 1
ATOM 957 O O . VAL A 1 126 ? -0.006 0.376 -2.746 1.00 97.50 126 VAL A O 1
ATOM 960 N N . PHE A 1 127 ? -0.088 -1.797 -2.179 1.00 98.56 127 PHE A N 1
ATOM 961 C CA . PHE A 1 127 ? -0.385 -1.553 -0.767 1.00 98.56 127 PHE A CA 1
ATOM 962 C C . PHE A 1 127 ? 0.751 -0.798 -0.064 1.00 98.56 127 PHE A C 1
ATOM 964 O O . PHE A 1 127 ? 0.488 0.233 0.553 1.00 98.56 127 PHE A O 1
ATOM 971 N N . LEU A 1 128 ? 2.004 -1.245 -0.207 1.00 98.50 128 LEU A N 1
ATOM 972 C CA . LEU A 1 128 ? 3.156 -0.570 0.403 1.00 98.50 128 LEU A CA 1
ATOM 973 C C . LEU A 1 128 ? 3.336 0.863 -0.119 1.00 98.50 128 LEU A C 1
ATOM 975 O O . LEU A 1 128 ? 3.627 1.759 0.669 1.00 98.50 128 LEU A O 1
ATOM 979 N N . ASP A 1 129 ? 3.124 1.103 -1.416 1.00 98.56 129 ASP A N 1
ATOM 980 C CA . ASP A 1 129 ? 3.176 2.450 -1.997 1.00 98.56 129 ASP A CA 1
ATOM 981 C C . ASP A 1 129 ? 2.043 3.326 -1.435 1.00 98.56 129 ASP A C 1
ATOM 983 O O . ASP A 1 129 ? 2.290 4.442 -0.990 1.00 98.56 129 ASP A O 1
ATOM 987 N N . CYS A 1 130 ? 0.820 2.800 -1.303 1.00 98.81 130 CYS A N 1
ATOM 988 C CA . CYS A 1 130 ? -0.268 3.517 -0.628 1.00 98.81 130 CYS A CA 1
ATOM 989 C C . CYS A 1 130 ? 0.093 3.890 0.823 1.00 98.81 130 CYS A C 1
ATOM 991 O O . CYS A 1 130 ? -0.130 5.030 1.231 1.00 98.81 130 CYS A O 1
ATOM 993 N N . VAL A 1 131 ? 0.693 2.973 1.591 1.00 98.75 131 VAL A N 1
ATOM 994 C CA . VAL A 1 131 ? 1.175 3.258 2.956 1.00 98.75 131 VAL A CA 1
ATOM 995 C C . VAL A 1 131 ? 2.272 4.322 2.936 1.00 98.75 131 VAL A C 1
ATOM 997 O O . VAL A 1 131 ? 2.243 5.241 3.752 1.00 98.75 131 VAL A O 1
ATOM 1000 N N . TYR A 1 132 ? 3.190 4.260 1.970 1.00 98.62 132 TYR A N 1
ATOM 1001 C CA . TYR A 1 132 ? 4.206 5.288 1.769 1.00 98.62 132 TYR A CA 1
ATOM 1002 C C . TYR A 1 132 ? 3.583 6.663 1.480 1.00 98.62 132 TYR A C 1
ATOM 1004 O O . TYR A 1 132 ? 4.007 7.650 2.081 1.00 98.62 132 TYR A O 1
ATOM 1012 N N . GLN A 1 133 ? 2.537 6.752 0.648 1.00 98.62 133 GLN A N 1
ATOM 1013 C CA . GLN A 1 133 ? 1.830 8.018 0.405 1.00 98.62 133 GLN A CA 1
ATOM 1014 C C . GLN A 1 133 ? 1.228 8.598 1.696 1.00 98.62 133 GLN A C 1
ATOM 1016 O O . GLN A 1 133 ? 1.343 9.800 1.940 1.00 98.62 133 GLN A O 1
ATOM 1021 N N . ILE A 1 134 ? 0.619 7.760 2.546 1.00 98.44 134 ILE A N 1
ATOM 1022 C CA . ILE A 1 134 ? 0.076 8.192 3.847 1.00 98.44 134 ILE A CA 1
ATOM 1023 C C . ILE A 1 134 ? 1.218 8.636 4.776 1.00 98.44 134 ILE A C 1
ATOM 1025 O O . ILE A 1 134 ? 1.136 9.697 5.394 1.00 98.44 134 ILE A O 1
ATOM 1029 N N . HIS A 1 135 ? 2.318 7.882 4.827 1.00 97.94 135 HIS A N 1
ATOM 1030 C CA . HIS A 1 135 ? 3.513 8.227 5.600 1.00 97.94 135 HIS A CA 1
ATOM 1031 C C . HIS A 1 135 ? 4.124 9.573 5.169 1.00 97.94 135 HIS A C 1
ATOM 1033 O O . HIS A 1 135 ? 4.530 10.370 6.016 1.00 97.94 135 HIS A O 1
ATOM 1039 N N . GLN A 1 136 ? 4.170 9.878 3.868 1.00 98.06 136 GLN A N 1
ATOM 1040 C CA . GLN A 1 136 ? 4.654 11.175 3.374 1.00 98.06 136 GLN A CA 1
ATOM 1041 C C . GLN A 1 136 ? 3.759 12.344 3.812 1.00 98.06 136 GLN A C 1
ATOM 1043 O O . GLN A 1 136 ? 4.256 13.438 4.065 1.00 9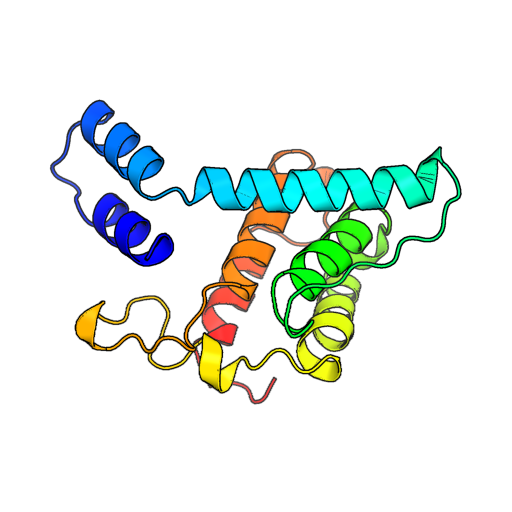8.06 136 GLN A O 1
ATOM 1048 N N . GLN A 1 137 ? 2.447 12.126 3.935 1.00 97.62 137 GLN A N 1
ATOM 1049 C CA . GLN A 1 137 ? 1.511 13.160 4.389 1.00 97.62 137 GLN A CA 1
ATOM 1050 C C . GLN A 1 137 ? 1.519 13.331 5.915 1.00 97.62 137 GLN A C 1
ATOM 1052 O O . GLN A 1 137 ? 1.315 14.437 6.415 1.00 97.62 137 GLN A O 1
ATOM 1057 N N . PHE A 1 138 ? 1.783 12.251 6.657 1.00 96.81 138 PHE A N 1
ATOM 1058 C CA . PHE A 1 138 ? 1.653 12.196 8.113 1.00 96.81 138 PHE A CA 1
ATOM 1059 C C . PHE A 1 138 ? 2.869 11.553 8.790 1.00 96.81 138 PHE A C 1
ATOM 1061 O O . PHE A 1 138 ? 2.716 10.663 9.623 1.00 96.81 138 PHE A O 1
ATOM 1068 N N . SER A 1 139 ? 4.085 12.005 8.483 1.00 93.62 139 SER A N 1
ATOM 1069 C CA . SER A 1 139 ? 5.317 11.312 8.909 1.00 93.62 139 SER A CA 1
ATOM 1070 C C . SER A 1 139 ? 5.469 11.142 10.426 1.00 93.62 139 SER A C 1
ATOM 1072 O O . SER A 1 139 ? 6.067 10.175 10.874 1.00 93.62 139 SER A O 1
ATOM 1074 N N . CYS A 1 140 ? 4.885 12.030 11.240 1.00 96.19 140 CYS A N 1
ATOM 1075 C CA . CYS A 1 140 ? 4.911 11.907 12.706 1.00 96.19 140 CYS A CA 1
ATOM 1076 C C . CYS A 1 140 ? 3.922 10.867 13.265 1.00 96.19 140 CYS A C 1
ATOM 1078 O O . CYS A 1 140 ? 3.859 10.682 14.477 1.00 96.19 140 CYS A O 1
ATOM 1080 N N . SER A 1 141 ? 3.108 10.247 12.410 1.00 97.75 141 SER A N 1
ATOM 1081 C CA . SER A 1 141 ? 2.063 9.296 12.804 1.00 97.75 141 SER A CA 1
ATOM 1082 C C . SER A 1 141 ? 2.499 7.836 12.706 1.00 97.75 141 SER A C 1
ATOM 1084 O O . SER A 1 141 ? 1.698 6.967 13.039 1.00 97.75 141 SER A O 1
ATOM 1086 N N . PHE A 1 142 ? 3.721 7.577 12.236 1.00 98.56 142 PHE A N 1
ATOM 1087 C CA . PHE A 1 142 ? 4.280 6.245 12.027 1.00 98.56 142 PHE A CA 1
ATOM 1088 C C . PHE A 1 142 ? 5.527 6.053 12.889 1.00 98.56 142 PHE A C 1
ATOM 1090 O O . PHE A 1 142 ? 6.344 6.962 13.029 1.00 98.56 142 PHE A O 1
ATOM 1097 N N . GLU A 1 143 ? 5.677 4.860 13.461 1.00 98.44 143 GLU A N 1
ATOM 1098 C CA . GLU A 1 143 ? 6.892 4.469 14.187 1.00 98.44 143 GLU A CA 1
ATOM 1099 C C . GLU A 1 143 ? 8.031 4.102 13.223 1.00 98.44 143 GLU A C 1
ATOM 1101 O O . GLU A 1 143 ? 9.205 4.332 13.516 1.00 98.44 143 GLU A O 1
ATOM 1106 N N . PHE A 1 144 ? 7.688 3.520 12.072 1.00 98.06 144 PHE A N 1
ATOM 1107 C CA . PHE A 1 144 ? 8.640 3.041 11.074 1.00 98.06 144 PHE A CA 1
ATOM 1108 C C . PHE A 1 144 ? 8.910 4.067 9.968 1.00 98.06 144 PHE A C 1
ATOM 1110 O O . PHE A 1 144 ? 8.100 4.952 9.708 1.00 98.06 144 PHE A O 1
ATOM 1117 N N . SER A 1 145 ? 10.049 3.915 9.283 1.00 96.50 145 SER A N 1
ATOM 1118 C CA . SER A 1 145 ? 10.452 4.762 8.156 1.00 96.50 145 SER A CA 1
ATOM 1119 C C . SER A 1 145 ? 10.187 4.109 6.796 1.00 96.50 145 SER A C 1
ATOM 1121 O O . SER A 1 145 ? 9.846 2.931 6.696 1.00 96.50 145 SER A O 1
ATOM 1123 N N . GLU A 1 146 ? 10.438 4.856 5.719 1.00 96.12 146 GLU A N 1
ATOM 1124 C CA . GLU A 1 146 ? 10.430 4.345 4.342 1.00 96.12 146 GLU A CA 1
ATOM 1125 C C . GLU A 1 146 ? 11.303 3.089 4.161 1.00 96.12 146 GLU A C 1
ATOM 1127 O O . GLU A 1 146 ? 10.906 2.159 3.462 1.00 96.12 146 GLU A O 1
ATOM 1132 N N . GLN A 1 147 ? 12.462 3.012 4.827 1.00 97.31 147 GLN A N 1
ATOM 1133 C CA . GLN A 1 147 ? 13.358 1.853 4.725 1.00 97.31 147 GLN A CA 1
ATOM 1134 C C . GLN A 1 147 ? 12.695 0.553 5.186 1.00 97.31 147 GLN A C 1
ATOM 1136 O O . GLN A 1 147 ? 13.015 -0.505 4.652 1.00 97.31 147 GLN A O 1
ATOM 1141 N N . PHE A 1 148 ? 11.764 0.615 6.139 1.00 97.50 148 PHE A N 1
ATOM 1142 C CA . PHE A 1 148 ? 11.011 -0.561 6.566 1.00 97.50 148 PHE A CA 1
ATOM 1143 C C . PHE A 1 148 ? 10.078 -1.068 5.456 1.00 97.50 148 PHE A C 1
ATOM 1145 O O . PHE A 1 148 ? 10.032 -2.266 5.190 1.00 97.50 148 PHE A O 1
ATOM 1152 N N . LEU A 1 149 ? 9.406 -0.163 4.737 1.00 97.75 149 LEU A N 1
ATOM 1153 C CA . LEU A 1 149 ? 8.555 -0.527 3.599 1.00 97.75 149 LEU A CA 1
ATOM 1154 C C . LEU A 1 149 ? 9.378 -1.112 2.441 1.00 97.75 149 LEU A C 1
ATOM 1156 O O . LEU A 1 149 ? 8.964 -2.093 1.825 1.00 97.75 149 LEU A O 1
ATOM 1160 N N . ILE A 1 150 ? 10.564 -0.553 2.177 1.00 96.06 150 ILE A N 1
ATOM 1161 C CA . ILE A 1 150 ? 11.499 -1.089 1.176 1.00 96.06 150 ILE A CA 1
ATOM 1162 C C . ILE A 1 150 ? 11.955 -2.500 1.567 1.00 96.06 150 ILE A C 1
ATOM 1164 O O . ILE A 1 150 ? 11.932 -3.395 0.727 1.00 96.06 150 ILE A O 1
ATOM 1168 N N . LEU A 1 151 ? 12.303 -2.722 2.839 1.00 95.69 151 LEU A N 1
ATOM 1169 C CA . LEU A 1 151 ? 12.706 -4.034 3.349 1.00 95.69 151 LEU A CA 1
ATOM 1170 C C . LEU A 1 151 ? 11.604 -5.087 3.137 1.00 95.69 151 LEU A C 1
ATOM 1172 O O . LEU A 1 151 ? 11.882 -6.189 2.663 1.00 95.69 151 LEU A O 1
ATOM 1176 N N . LEU A 1 152 ? 10.348 -4.742 3.442 1.00 95.56 152 LEU A N 1
ATOM 1177 C CA . LEU A 1 152 ? 9.197 -5.620 3.207 1.00 95.56 152 LEU A CA 1
ATOM 1178 C C . LEU A 1 152 ? 9.004 -5.925 1.720 1.00 95.56 152 LEU A C 1
ATOM 1180 O O . LEU A 1 152 ? 8.771 -7.076 1.352 1.00 95.56 152 LEU A O 1
ATOM 1184 N N . PHE A 1 153 ? 9.136 -4.917 0.853 1.00 94.06 153 PHE A N 1
ATOM 1185 C CA . PHE A 1 153 ? 9.099 -5.126 -0.590 1.00 94.06 153 PHE A CA 1
ATOM 1186 C C . PHE A 1 153 ? 10.189 -6.107 -1.029 1.00 94.06 153 PHE A C 1
ATOM 1188 O O . PHE A 1 153 ? 9.871 -7.120 -1.647 1.00 94.06 153 PHE A O 1
ATOM 1195 N N . GLU A 1 154 ? 11.451 -5.860 -0.681 1.00 91.38 154 GLU A N 1
ATOM 1196 C CA . GLU A 1 154 ? 12.575 -6.710 -1.084 1.00 91.38 154 GLU A CA 1
ATOM 1197 C C . GLU A 1 154 ? 12.372 -8.163 -0.644 1.00 91.38 154 GLU A C 1
ATOM 1199 O O . GLU A 1 154 ? 12.519 -9.079 -1.457 1.00 91.38 154 GLU A O 1
ATOM 1204 N N . HIS A 1 155 ? 11.950 -8.384 0.602 1.00 90.81 155 HIS A N 1
ATOM 1205 C CA . HIS A 1 155 ? 11.724 -9.726 1.138 1.00 90.81 155 HIS A CA 1
ATOM 1206 C C . HIS A 1 155 ? 10.425 -10.390 0.667 1.00 90.81 155 HIS A C 1
ATOM 1208 O O . HIS A 1 155 ? 10.368 -11.613 0.642 1.00 90.81 155 HIS A O 1
ATOM 1214 N N . SER A 1 156 ? 9.435 -9.640 0.175 1.00 89.56 156 SER A N 1
ATOM 1215 C CA . SER A 1 156 ? 8.256 -10.236 -0.481 1.00 89.56 156 SER A CA 1
ATOM 1216 C C . SER A 1 156 ? 8.572 -10.877 -1.843 1.00 89.56 156 SER A C 1
ATOM 1218 O O . SER A 1 156 ? 7.810 -11.713 -2.333 1.00 89.56 156 SER A O 1
ATOM 1220 N N . TYR A 1 157 ? 9.699 -10.500 -2.463 1.00 82.75 157 TYR A N 1
ATOM 1221 C CA . TYR A 1 157 ? 10.201 -11.091 -3.711 1.00 82.75 157 TYR A CA 1
ATOM 1222 C C . TYR A 1 157 ? 11.439 -11.971 -3.496 1.00 82.75 157 TYR A C 1
ATOM 1224 O O . TYR A 1 157 ? 11.702 -12.871 -4.299 1.00 82.75 157 TYR A O 1
ATOM 1232 N N . ALA A 1 158 ? 12.209 -11.727 -2.435 1.00 76.25 158 ALA A N 1
ATOM 1233 C CA . ALA A 1 158 ? 13.350 -12.540 -2.051 1.00 76.25 158 ALA A CA 1
ATOM 1234 C C . ALA A 1 158 ? 12.913 -13.638 -1.07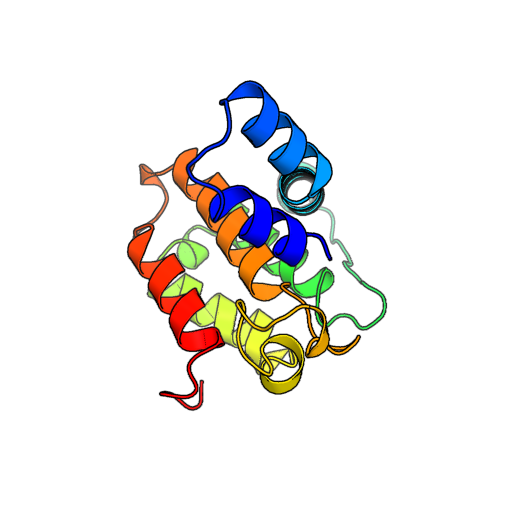4 1.00 76.25 158 ALA A C 1
ATOM 1236 O O . ALA A 1 158 ? 12.649 -13.372 0.091 1.00 76.25 158 ALA A O 1
ATOM 1237 N N . SER A 1 159 ? 12.939 -14.896 -1.522 1.00 67.00 159 SER A N 1
ATOM 1238 C CA . SER A 1 159 ? 12.621 -16.090 -0.713 1.00 67.00 159 SER A CA 1
ATOM 1239 C C . SER A 1 159 ? 13.673 -16.410 0.375 1.00 67.00 159 SER A C 1
ATOM 1241 O O . SER A 1 159 ? 13.965 -17.575 0.645 1.00 67.00 159 SER A O 1
ATOM 1243 N N . SER A 1 160 ? 14.294 -15.394 0.979 1.00 64.56 160 SER A N 1
ATOM 1244 C CA . SER A 1 160 ? 15.277 -15.542 2.061 1.00 64.56 160 SER A CA 1
ATOM 1245 C C . SER A 1 160 ? 14.631 -15.964 3.384 1.00 64.56 160 SER A C 1
ATOM 1247 O O . SER A 1 160 ? 15.316 -16.498 4.255 1.00 64.56 160 SER A O 1
ATOM 1249 N N . PHE A 1 161 ? 13.323 -15.740 3.520 1.00 73.00 161 PHE A N 1
ATOM 1250 C CA . PHE A 1 161 ? 12.506 -16.127 4.664 1.00 73.00 161 PHE A CA 1
ATOM 1251 C C . PHE A 1 161 ? 11.279 -16.913 4.179 1.00 73.00 161 PHE A C 1
ATOM 1253 O O . PHE A 1 161 ? 10.941 -16.863 2.999 1.00 73.00 161 PHE A O 1
ATOM 1260 N N . GLY A 1 162 ? 10.667 -17.693 5.074 1.00 71.12 162 GLY A N 1
ATOM 1261 C CA . GLY A 1 162 ? 9.451 -18.467 4.784 1.00 71.12 162 GLY A CA 1
ATOM 1262 C C . GLY A 1 162 ? 8.154 -17.748 5.158 1.00 71.12 162 GLY A C 1
ATOM 1263 O O . GLY A 1 162 ? 7.112 -18.400 5.182 1.00 71.12 162 GLY A O 1
ATOM 1264 N N . THR A 1 163 ? 8.263 -16.470 5.526 1.00 65.00 163 THR A N 1
ATOM 1265 C CA . THR A 1 163 ? 7.154 -15.568 5.843 1.00 65.00 163 THR A CA 1
ATOM 1266 C C . THR A 1 163 ? 6.434 -15.131 4.576 1.00 65.00 163 THR A C 1
ATOM 1268 O O . THR A 1 163 ? 7.123 -14.937 3.548 1.00 65.00 163 THR A O 1
#

InterPro domains:
  IPR010569 Myotubularin-like, phosphatase domain [PF06602] (1-163)
  IPR010569 Myotubularin-like, phosphatase domain [PS51339] (1-163)
  IPR029021 Protein-tyrosine phosphatase-like [SSF52799] (2-163)
  IPR030564 Myotubularin [PTHR10807] (1-163)

pLDDT: mean 92.87, std 8.05, range [64.56, 98.81]